Protein AF-A0A7L0Q9Q6-F1 (afdb_monomer_lite)

pLDDT: mean 81.83, std 12.56, range [48.81, 96.56]

Sequence (51 aa):
SGERPYECPDCQNRFHTSSHLFLHQRIHTEERPFCCPNCGKGFKHNCHLVT

Organism: Setophaga kirtlandii (NCBI:txid298831)

Structure (mmCIF, N/CA/C/O backbone):
data_AF-A0A7L0Q9Q6-F1
#
_entry.id   AF-A0A7L0Q9Q6-F1
#
loop_
_atom_site.group_PDB
_atom_site.id
_atom_site.type_symbol
_atom_site.label_atom_id
_atom_site.label_alt_id
_atom_site.label_comp_id
_atom_site.label_asym_id
_atom_site.label_entity_id
_atom_site.label_seq_id
_atom_site.pdbx_PDB_ins_code
_atom_site.Cartn_x
_atom_site.Cartn_y
_atom_site.Cartn_z
_atom_site.occupancy
_atom_site.B_iso_or_equiv
_atom_site.auth_seq_id
_atom_site.auth_comp_id
_atom_site.auth_asym_id
_atom_site.auth_atom_id
_atom_site.pdbx_PDB_model_num
ATOM 1 N N . SER A 1 1 ? 11.689 -12.638 -17.953 1.00 60.47 1 SER A N 1
ATOM 2 C CA . SER A 1 1 ? 12.009 -11.254 -17.544 1.00 60.47 1 SER A CA 1
ATOM 3 C C . SER A 1 1 ? 11.470 -11.033 -16.139 1.00 60.47 1 SER A C 1
ATOM 5 O O . SER A 1 1 ? 10.265 -11.059 -15.943 1.00 60.47 1 SER A O 1
ATOM 7 N N . GLY A 1 2 ? 12.357 -10.938 -15.144 1.00 80.06 2 GLY A N 1
ATOM 8 C CA . GLY A 1 2 ? 12.004 -10.818 -13.718 1.00 80.06 2 GLY A CA 1
ATOM 9 C C . GLY A 1 2 ? 12.125 -9.394 -13.172 1.00 80.06 2 GLY A C 1
ATOM 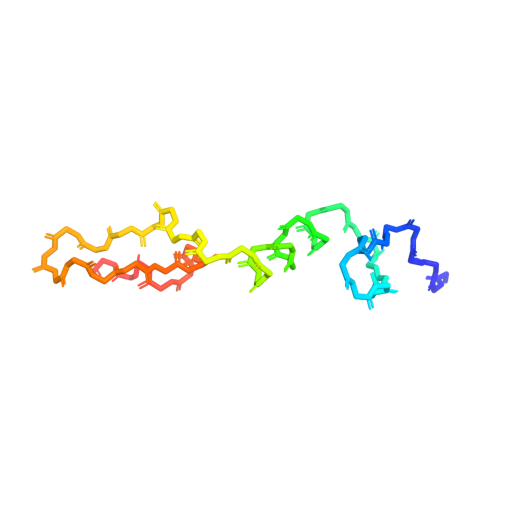10 O O . GLY A 1 2 ? 12.194 -9.209 -11.961 1.00 80.06 2 GLY A O 1
ATOM 11 N N . GLU A 1 3 ? 12.199 -8.392 -14.047 1.00 85.62 3 GLU A N 1
ATOM 12 C CA . GLU A 1 3 ? 12.459 -7.015 -13.639 1.00 85.62 3 GLU A CA 1
ATOM 13 C C . GLU A 1 3 ? 11.262 -6.401 -12.913 1.00 85.62 3 GLU A C 1
ATOM 15 O O . GLU A 1 3 ? 10.110 -6.535 -13.330 1.00 85.62 3 GLU A O 1
ATOM 20 N N . ARG A 1 4 ? 11.557 -5.724 -11.802 1.00 92.06 4 ARG A N 1
ATOM 21 C CA . ARG A 1 4 ? 10.598 -5.024 -10.946 1.00 92.06 4 ARG A CA 1
ATOM 22 C C . ARG A 1 4 ? 10.978 -3.543 -10.898 1.00 92.06 4 ARG A C 1
ATOM 24 O O . ARG A 1 4 ? 11.679 -3.127 -9.974 1.00 92.06 4 ARG A O 1
ATOM 31 N N . PRO A 1 5 ? 10.619 -2.755 -11.923 1.00 94.50 5 PRO A N 1
ATOM 32 C CA . PRO A 1 5 ? 11.118 -1.388 -12.053 1.00 94.50 5 PRO A CA 1
ATOM 33 C C . PRO A 1 5 ? 10.511 -0.428 -11.020 1.00 94.50 5 PRO A C 1
ATOM 35 O O . PRO A 1 5 ? 11.087 0.622 -10.769 1.00 94.50 5 PRO A O 1
ATOM 38 N N . TYR A 1 6 ? 9.385 -0.783 -10.399 1.00 95.75 6 TYR A N 1
ATOM 39 C CA . TYR A 1 6 ? 8.674 0.082 -9.460 1.00 95.75 6 TYR A CA 1
ATOM 40 C C . TYR A 1 6 ? 9.112 -0.203 -8.025 1.00 95.75 6 TYR A C 1
ATOM 42 O O . TYR A 1 6 ? 8.890 -1.306 -7.539 1.00 95.75 6 TYR A O 1
ATOM 50 N N . GLU A 1 7 ? 9.705 0.771 -7.342 1.00 96.56 7 GLU A N 1
ATOM 51 C CA . GLU A 1 7 ? 10.206 0.636 -5.969 1.00 96.56 7 GLU A CA 1
ATOM 52 C C . GLU A 1 7 ? 9.371 1.461 -4.983 1.00 96.56 7 GLU A C 1
ATOM 54 O O . GLU A 1 7 ? 8.960 2.582 -5.278 1.00 96.56 7 GLU A O 1
ATOM 59 N N . CYS A 1 8 ? 9.103 0.892 -3.809 1.00 95.44 8 CYS A N 1
ATOM 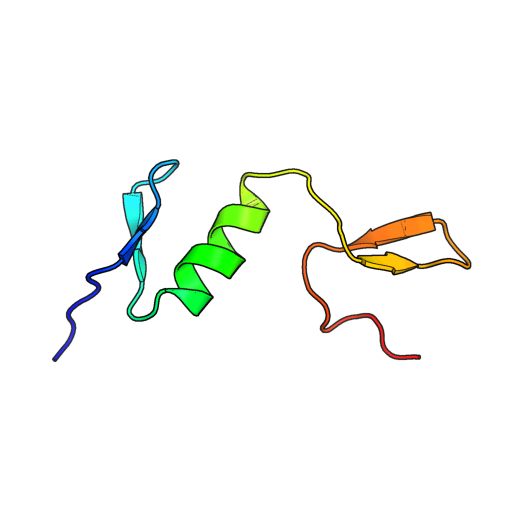60 C CA . CYS A 1 8 ? 8.449 1.587 -2.711 1.00 95.44 8 CYS A CA 1
ATOM 61 C C . CYS A 1 8 ? 9.455 2.468 -1.955 1.00 95.44 8 CYS A C 1
ATOM 63 O O . CYS A 1 8 ? 10.426 1.925 -1.428 1.00 95.44 8 CYS A O 1
ATOM 65 N N . PRO A 1 9 ? 9.213 3.786 -1.825 1.00 93.50 9 PRO A N 1
ATOM 66 C CA . PRO A 1 9 ? 10.140 4.693 -1.146 1.00 93.50 9 PRO A CA 1
ATOM 67 C C . PRO A 1 9 ? 10.246 4.436 0.366 1.00 93.50 9 PRO A C 1
ATOM 69 O O . PRO A 1 9 ? 11.267 4.760 0.962 1.00 93.50 9 PRO A O 1
ATOM 72 N N . ASP A 1 10 ? 9.227 3.827 0.979 1.00 92.81 10 ASP A N 1
ATOM 73 C CA . ASP A 1 10 ? 9.157 3.630 2.433 1.00 92.81 10 ASP A CA 1
ATOM 74 C C . ASP A 1 10 ? 9.840 2.339 2.911 1.00 92.81 10 ASP A C 1
ATOM 76 O O . ASP A 1 10 ? 10.285 2.252 4.052 1.00 92.81 10 ASP A O 1
ATOM 80 N N . CYS A 1 11 ? 9.916 1.308 2.059 1.00 94.50 11 CYS A N 1
ATOM 81 C CA . CYS A 1 11 ? 10.445 -0.008 2.452 1.00 94.50 11 CYS A CA 1
ATOM 82 C C . CYS A 1 11 ? 11.267 -0.728 1.372 1.00 94.50 11 CYS A C 1
ATOM 84 O O . CYS A 1 11 ? 11.578 -1.907 1.531 1.00 94.50 11 CYS A O 1
ATOM 86 N N . GLN A 1 12 ? 11.585 -0.050 0.263 1.00 92.31 12 GLN A N 1
ATOM 87 C CA . GLN A 1 12 ? 12.430 -0.540 -0.840 1.00 92.31 12 GLN A CA 1
ATOM 88 C C . GLN A 1 12 ? 11.923 -1.818 -1.536 1.00 92.31 12 GLN A C 1
ATOM 90 O O . GLN A 1 12 ? 12.619 -2.431 -2.349 1.00 92.31 12 GLN 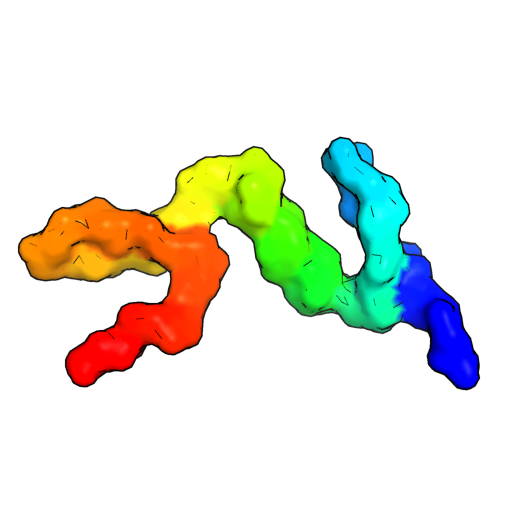A O 1
ATOM 95 N N . ASN A 1 13 ? 10.677 -2.225 -1.270 1.00 94.56 13 ASN A N 1
ATOM 96 C CA . ASN A 1 13 ? 10.050 -3.338 -1.972 1.00 94.56 13 ASN A CA 1
ATOM 97 C C . ASN A 1 13 ? 9.822 -2.990 -3.440 1.00 94.56 13 ASN A C 1
ATOM 99 O O . ASN A 1 13 ? 9.350 -1.902 -3.769 1.00 94.56 13 ASN A O 1
ATOM 103 N N . ARG A 1 14 ? 10.102 -3.953 -4.322 1.00 95.56 14 ARG A N 1
ATOM 104 C CA . ARG A 1 14 ? 9.982 -3.771 -5.769 1.00 95.56 14 ARG A CA 1
ATOM 105 C C . ARG A 1 14 ? 8.792 -4.536 -6.341 1.00 95.56 14 ARG A C 1
ATOM 107 O O . ARG A 1 14 ? 8.528 -5.675 -5.954 1.00 95.56 14 ARG A O 1
ATOM 114 N N . PHE A 1 15 ? 8.124 -3.938 -7.320 1.00 95.00 15 PHE A N 1
ATOM 115 C CA . PHE A 1 15 ? 6.927 -4.447 -7.983 1.00 95.00 15 PHE A CA 1
ATOM 116 C C . PHE A 1 15 ? 7.091 -4.443 -9.504 1.00 95.00 15 PHE A C 1
ATOM 118 O O . PHE A 1 15 ? 7.834 -3.646 -10.076 1.00 95.00 15 PHE A O 1
ATOM 125 N N . HIS A 1 16 ? 6.372 -5.349 -10.167 1.00 94.75 16 HIS A N 1
ATOM 126 C CA . HIS A 1 16 ? 6.351 -5.442 -11.631 1.00 94.75 16 HIS A CA 1
ATOM 127 C C . HIS A 1 16 ? 5.442 -4.399 -12.289 1.00 94.75 16 HIS A C 1
ATOM 129 O O . HIS A 1 16 ? 5.636 -4.085 -13.457 1.00 94.75 16 HIS A O 1
ATOM 135 N N . THR A 1 17 ? 4.459 -3.863 -11.562 1.00 94.12 17 THR A N 1
ATOM 136 C CA . THR A 1 17 ? 3.497 -2.884 -12.079 1.00 94.12 17 THR A CA 1
ATOM 137 C C . THR A 1 17 ? 3.321 -1.728 -11.101 1.00 94.12 17 THR A C 1
ATOM 139 O O . THR A 1 17 ? 3.398 -1.909 -9.881 1.00 94.12 17 THR A O 1
ATOM 142 N N . SER A 1 18 ? 3.033 -0.542 -11.636 1.00 93.25 18 SER A N 1
ATOM 143 C CA . SER A 1 18 ? 2.723 0.647 -10.839 1.00 93.25 18 SER A CA 1
ATOM 144 C C . SER A 1 18 ? 1.464 0.461 -9.990 1.00 93.25 18 SER A C 1
ATOM 146 O O . SER A 1 18 ? 1.429 0.912 -8.852 1.00 93.25 18 SER A O 1
ATOM 148 N N . SER A 1 19 ? 0.456 -0.267 -10.486 1.00 90.81 19 SER A N 1
ATOM 149 C CA . SER A 1 19 ? -0.771 -0.566 -9.737 1.00 90.81 19 SER A CA 1
ATOM 150 C C . SER A 1 19 ? -0.502 -1.366 -8.459 1.00 90.81 19 SER A C 1
ATOM 1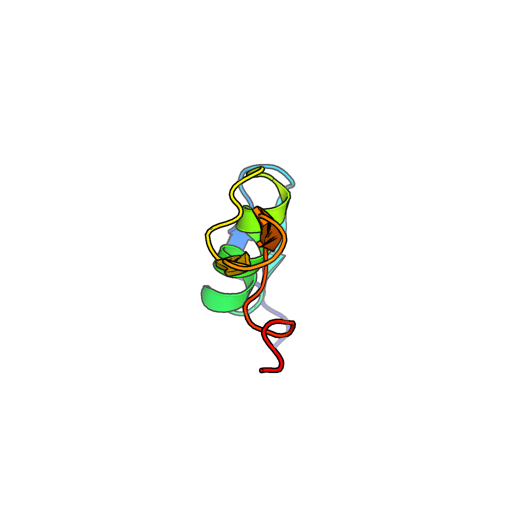52 O O . SER A 1 19 ? -1.115 -1.092 -7.430 1.00 90.81 19 SER A O 1
ATOM 154 N N . HIS A 1 20 ? 0.429 -2.327 -8.490 1.00 91.62 20 HIS A N 1
ATOM 155 C CA . HIS A 1 20 ? 0.811 -3.073 -7.288 1.00 91.62 20 HIS A CA 1
ATOM 156 C C . HIS A 1 20 ? 1.600 -2.211 -6.302 1.00 91.62 20 HIS A C 1
ATOM 158 O O . HIS A 1 20 ? 1.339 -2.298 -5.105 1.00 91.62 20 HIS A O 1
ATOM 164 N N . LEU A 1 21 ? 2.504 -1.352 -6.789 1.00 94.00 21 LEU A N 1
ATOM 165 C CA . LEU A 1 21 ? 3.196 -0.380 -5.940 1.00 94.00 21 LEU A CA 1
ATOM 166 C C . LEU A 1 21 ? 2.197 0.579 -5.269 1.00 94.00 21 LEU A C 1
ATOM 168 O O . LEU A 1 21 ? 2.253 0.769 -4.059 1.00 94.00 21 LEU A O 1
ATOM 172 N N . PHE A 1 22 ? 1.248 1.128 -6.028 1.00 89.38 22 PHE A N 1
ATOM 173 C CA . PHE A 1 22 ? 0.224 2.035 -5.508 1.00 89.38 22 PHE A CA 1
ATOM 174 C C . PHE A 1 22 ? -0.646 1.369 -4.432 1.00 89.38 22 PHE A C 1
ATOM 176 O O . PHE A 1 22 ? -0.877 1.940 -3.370 1.00 89.38 22 PHE A O 1
ATOM 183 N N . LEU A 1 23 ? -1.097 0.129 -4.666 1.00 86.62 23 LEU A N 1
ATOM 184 C CA . LEU A 1 23 ? -1.834 -0.637 -3.655 1.00 86.62 23 LEU A CA 1
ATOM 185 C C . LEU A 1 23 ? -0.978 -0.925 -2.421 1.00 86.62 23 LEU A C 1
ATOM 187 O O . LEU A 1 23 ? -1.477 -0.834 -1.304 1.00 86.62 23 LEU A O 1
ATOM 191 N N . HIS A 1 24 ? 0.298 -1.249 -2.617 1.00 90.50 24 HIS A N 1
ATOM 192 C CA . HIS A 1 24 ? 1.227 -1.481 -1.523 1.00 90.50 24 HIS A CA 1
ATOM 193 C C . HIS A 1 24 ? 1.440 -0.225 -0.674 1.00 90.50 24 HIS A C 1
ATOM 195 O O . HIS A 1 24 ? 1.419 -0.330 0.543 1.00 90.50 24 HIS A O 1
ATOM 201 N N . GLN A 1 25 ? 1.574 0.964 -1.264 1.00 89.44 25 GLN A N 1
ATOM 202 C CA . GLN A 1 25 ? 1.776 2.208 -0.505 1.00 89.44 25 GLN A CA 1
ATOM 203 C C . GLN A 1 25 ? 0.652 2.493 0.501 1.00 89.44 25 GLN A C 1
ATOM 205 O O . GLN A 1 25 ? 0.898 3.062 1.562 1.00 89.44 25 GLN A O 1
ATOM 210 N N . ARG A 1 26 ? -0.563 2.001 0.238 1.00 86.00 26 ARG A N 1
ATOM 211 C CA . ARG A 1 26 ? -1.699 2.107 1.167 1.00 86.00 26 ARG A CA 1
ATOM 212 C C . ARG A 1 26 ? -1.513 1.320 2.461 1.00 86.00 26 ARG A C 1
ATOM 214 O O . ARG A 1 26 ? -2.312 1.484 3.373 1.00 86.00 26 ARG A O 1
ATOM 221 N N . ILE A 1 27 ? -0.517 0.434 2.567 1.00 84.50 27 ILE A N 1
ATOM 222 C CA . ILE A 1 27 ? -0.198 -0.213 3.847 1.00 84.50 27 ILE A CA 1
ATOM 223 C C . ILE A 1 27 ? 0.557 0.737 4.776 1.00 84.50 27 ILE A C 1
ATOM 225 O O . ILE A 1 27 ? 0.346 0.653 5.982 1.00 84.50 27 ILE A O 1
ATOM 229 N N . HIS A 1 28 ? 1.386 1.622 4.213 1.00 88.50 28 HIS A N 1
ATOM 230 C CA . HIS A 1 28 ? 2.182 2.603 4.958 1.00 88.50 28 HIS A CA 1
ATOM 231 C C . HIS A 1 28 ? 1.330 3.790 5.382 1.00 88.50 28 HIS A C 1
ATOM 233 O O . HIS A 1 28 ? 1.537 4.357 6.451 1.00 88.50 28 HIS A O 1
ATOM 239 N N . THR A 1 29 ? 0.320 4.125 4.580 1.00 79.56 29 THR A N 1
ATOM 240 C CA . THR A 1 29 ? -0.693 5.096 4.973 1.00 79.56 29 THR A CA 1
ATOM 241 C C . THR A 1 29 ? -1.785 4.401 5.795 1.00 79.56 29 THR A C 1
ATOM 243 O O . THR A 1 29 ? -2.255 3.310 5.473 1.00 79.56 29 THR A O 1
ATOM 246 N N . GLU A 1 30 ? -2.245 5.018 6.884 1.00 73.19 30 GLU A N 1
ATOM 247 C CA . GLU A 1 30 ? -3.469 4.576 7.578 1.00 73.19 30 GLU A CA 1
ATOM 248 C C . GLU A 1 30 ? -4.741 5.018 6.833 1.00 73.19 30 GLU A C 1
ATOM 250 O O . GLU A 1 30 ? -5.848 4.987 7.375 1.00 73.19 30 GLU A O 1
ATOM 255 N N . GLU A 1 31 ? -4.602 5.406 5.563 1.00 75.56 31 GLU A N 1
ATOM 256 C CA . GLU A 1 31 ? -5.718 5.796 4.725 1.00 75.56 31 GLU A CA 1
ATOM 257 C C . GLU A 1 31 ? -6.641 4.606 4.503 1.00 75.56 31 GLU A C 1
ATOM 259 O O . GLU A 1 31 ? -6.277 3.547 3.979 1.00 75.56 31 GLU A O 1
ATOM 264 N N . ARG A 1 32 ? -7.898 4.814 4.876 1.00 75.75 32 ARG A N 1
ATOM 265 C CA . ARG A 1 32 ? -8.989 3.873 4.672 1.00 75.75 32 ARG A CA 1
ATOM 266 C C . ARG A 1 32 ? -10.065 4.564 3.834 1.00 75.75 32 ARG A C 1
ATOM 268 O O . ARG A 1 32 ? -11.074 4.986 4.384 1.00 75.75 32 ARG A O 1
ATOM 275 N N . PRO A 1 33 ? -9.859 4.700 2.510 1.00 74.38 33 PRO A N 1
ATOM 276 C CA . PRO A 1 33 ? -10.789 5.393 1.615 1.00 74.38 33 PRO A CA 1
ATOM 277 C C . PRO A 1 33 ? -12.150 4.703 1.525 1.00 74.38 33 PRO A C 1
ATOM 279 O O . PRO A 1 33 ? -13.138 5.318 1.142 1.00 74.38 33 PRO A O 1
ATOM 282 N N . PHE A 1 34 ? -12.200 3.406 1.836 1.00 76.81 34 PHE A N 1
ATOM 283 C CA . PHE A 1 34 ? -13.423 2.623 1.792 1.00 76.81 34 PHE A CA 1
ATOM 284 C C . PHE A 1 34 ? -13.984 2.503 3.201 1.00 76.81 34 PHE A C 1
ATOM 286 O O . PHE A 1 34 ? -13.509 1.683 3.979 1.00 76.81 34 PHE A O 1
ATOM 293 N N . CYS A 1 35 ? -14.98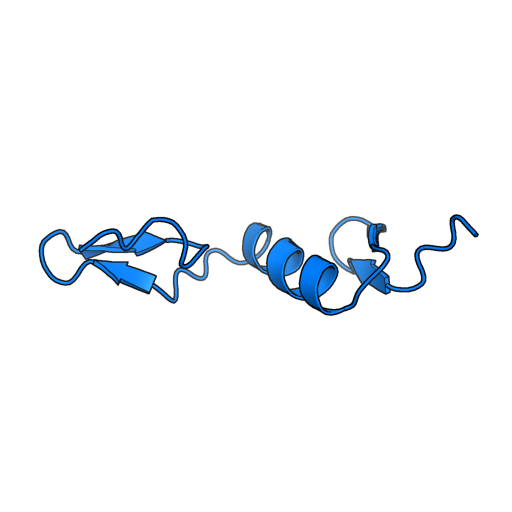7 3.305 3.535 1.00 77.44 35 CYS A N 1
ATOM 294 C CA . CYS A 1 35 ? -15.677 3.216 4.818 1.00 77.44 35 CYS A CA 1
ATOM 295 C C . CYS A 1 35 ? -17.024 2.520 4.643 1.00 77.44 35 CYS A C 1
ATOM 297 O O . CYS A 1 35 ? -17.798 2.872 3.755 1.00 77.44 35 CYS A O 1
ATOM 299 N N . CYS A 1 36 ? -17.321 1.547 5.505 1.00 79.00 36 CYS A N 1
ATOM 300 C CA . CYS A 1 36 ? -18.667 0.993 5.590 1.00 79.00 36 CYS A CA 1
ATOM 301 C C . CYS A 1 36 ? -19.598 2.029 6.246 1.00 79.00 36 CYS A C 1
ATOM 303 O O . CYS A 1 36 ? -19.340 2.410 7.391 1.00 79.00 36 CYS A O 1
ATOM 305 N N . PRO A 1 37 ? -20.686 2.461 5.582 1.00 77.62 37 PRO A N 1
ATOM 306 C CA . PRO A 1 37 ? -21.589 3.475 6.129 1.00 77.62 37 PRO A CA 1
ATOM 307 C C . PRO A 1 37 ? -22.365 2.979 7.358 1.00 77.62 37 PRO A C 1
ATOM 309 O O . PRO A 1 37 ? -22.736 3.780 8.207 1.00 77.62 37 PRO A O 1
ATOM 312 N N . ASN A 1 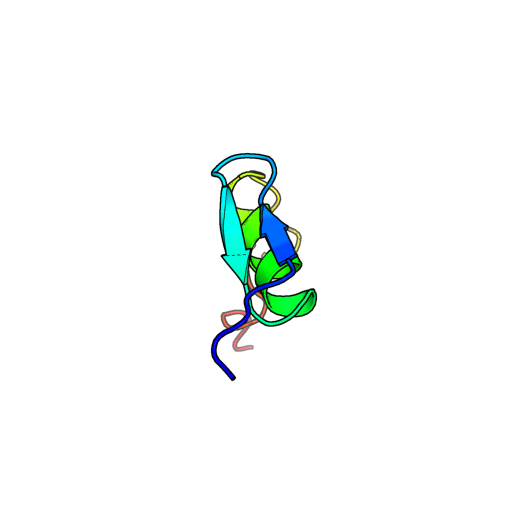38 ? -22.565 1.663 7.488 1.00 78.56 38 ASN A N 1
ATOM 313 C CA . ASN A 1 38 ? -23.365 1.081 8.569 1.00 78.56 38 ASN A CA 1
ATOM 314 C C . ASN A 1 38 ? -22.574 0.871 9.868 1.00 78.56 38 ASN A C 1
ATOM 316 O O . ASN A 1 38 ? -23.140 0.984 10.949 1.00 78.56 38 ASN A O 1
ATOM 320 N N . CYS A 1 39 ? -21.278 0.550 9.786 1.00 83.50 39 CYS A N 1
ATOM 321 C CA . CYS A 1 39 ? -20.449 0.278 10.970 1.00 83.50 39 CYS A CA 1
ATOM 322 C C . CYS A 1 39 ? -19.267 1.242 11.151 1.00 83.50 39 CYS A C 1
ATOM 324 O O . CYS A 1 39 ? -18.518 1.106 12.115 1.00 83.50 39 CYS A O 1
ATOM 326 N N . GLY A 1 40 ? -19.052 2.182 10.224 1.00 74.94 40 GLY A N 1
ATOM 327 C CA . GLY A 1 40 ? -17.962 3.165 10.274 1.00 74.94 40 GLY A CA 1
ATOM 328 C C . GLY A 1 40 ? -16.559 2.581 10.071 1.00 74.94 40 GLY A C 1
ATOM 329 O O . GLY A 1 40 ? -15.566 3.302 10.161 1.00 74.94 40 GLY A O 1
ATOM 330 N N . LYS A 1 41 ? -16.437 1.276 9.800 1.00 79.19 41 LYS A N 1
ATOM 331 C CA . LYS A 1 41 ? -15.138 0.614 9.641 1.00 79.19 41 LYS A CA 1
ATOM 332 C C . LYS A 1 41 ? -14.516 0.976 8.293 1.00 79.19 41 LYS A C 1
ATOM 334 O O . LYS A 1 41 ? -15.123 0.754 7.247 1.00 79.19 41 LYS A O 1
ATOM 339 N N . GLY A 1 42 ? -13.297 1.510 8.335 1.00 76.56 42 GLY A N 1
ATOM 340 C CA . GLY A 1 42 ? -12.494 1.814 7.155 1.00 76.56 42 GLY A CA 1
ATOM 341 C C . GLY A 1 42 ? -11.650 0.624 6.673 1.00 76.56 42 GLY A C 1
ATOM 342 O O . GLY A 1 42 ? -11.091 -0.115 7.486 1.00 76.56 42 GLY A O 1
ATOM 343 N N . PHE A 1 43 ? -11.500 0.478 5.358 1.00 76.19 43 PHE A N 1
ATOM 344 C CA . PHE A 1 43 ? -10.753 -0.579 4.685 1.00 76.19 43 PHE A CA 1
ATOM 345 C C . PHE A 1 43 ? -9.731 -0.006 3.692 1.00 76.19 43 PHE A C 1
ATOM 347 O O . PHE A 1 43 ? -9.976 0.984 2.996 1.00 76.19 43 PHE A O 1
ATOM 354 N N . LYS A 1 44 ? -8.578 -0.682 3.599 1.00 73.25 44 LYS A N 1
ATOM 355 C CA . LYS A 1 44 ? -7.480 -0.348 2.675 1.00 73.25 44 LYS A CA 1
ATOM 356 C C . LYS A 1 44 ? -7.685 -0.922 1.265 1.00 73.25 44 LYS A C 1
ATOM 358 O O . LYS A 1 44 ? -6.985 -0.525 0.352 1.00 73.25 44 LYS A O 1
ATOM 363 N N . HIS A 1 45 ? -8.624 -1.843 1.045 1.00 69.25 45 HIS A N 1
ATOM 364 C CA . HIS A 1 45 ? -8.867 -2.464 -0.265 1.00 69.25 45 HIS A CA 1
ATOM 365 C C . HIS A 1 45 ? -10.374 -2.574 -0.530 1.00 69.25 45 HIS A C 1
ATOM 367 O O . HIS A 1 45 ? -11.147 -2.817 0.393 1.00 69.25 45 HIS A O 1
ATOM 373 N N . ASN A 1 46 ? -10.780 -2.394 -1.792 1.00 66.62 46 ASN A N 1
ATOM 374 C CA . ASN A 1 46 ? -12.184 -2.442 -2.224 1.00 66.62 46 ASN A CA 1
ATOM 375 C C . ASN A 1 46 ? -12.796 -3.855 -2.105 1.00 66.62 46 ASN A C 1
ATOM 377 O O . ASN A 1 46 ? -14.006 -3.983 -1.962 1.00 66.62 46 ASN A O 1
ATOM 381 N N . CYS A 1 47 ? -11.966 -4.905 -2.079 1.00 61.00 47 CYS A N 1
ATOM 382 C CA . CYS A 1 47 ? -12.381 -6.311 -2.157 1.00 61.00 47 CYS A CA 1
ATOM 383 C C . CYS A 1 47 ? -13.222 -6.846 -0.979 1.00 61.00 47 CYS A C 1
ATOM 385 O O . CYS A 1 47 ? -13.610 -8.008 -1.013 1.00 61.00 47 CYS A O 1
ATOM 387 N N . HIS A 1 48 ? -13.519 -6.032 0.039 1.00 55.47 48 HIS A N 1
ATOM 388 C CA . HIS A 1 48 ? -14.355 -6.424 1.182 1.00 55.47 48 HIS A CA 1
ATOM 389 C C . HIS A 1 48 ? -15.648 -5.613 1.336 1.00 55.47 48 HIS A C 1
ATOM 391 O O . HIS A 1 48 ? -16.383 -5.839 2.293 1.00 55.47 48 HIS A O 1
ATOM 397 N N . LEU A 1 49 ? -15.975 -4.716 0.400 1.00 55.72 49 LEU A N 1
ATOM 398 C CA . LEU A 1 49 ? -17.340 -4.193 0.285 1.00 55.72 49 LEU A CA 1
ATOM 399 C C . LEU A 1 49 ? -18.182 -5.199 -0.507 1.00 55.72 49 LEU A C 1
ATOM 401 O O . LEU A 1 49 ? -18.654 -4.913 -1.603 1.00 55.72 49 LEU A O 1
ATOM 405 N N . VAL A 1 50 ? -18.311 -6.414 0.030 1.00 52.91 50 VAL A N 1
ATOM 406 C CA . VAL A 1 50 ? -19.382 -7.312 -0.398 1.00 52.91 50 VAL A CA 1
ATOM 407 C C . VAL A 1 50 ? -20.644 -6.712 0.211 1.00 52.91 50 VAL A C 1
ATOM 409 O O . VAL A 1 50 ? -20.762 -6.638 1.434 1.00 52.91 50 VAL A O 1
ATOM 412 N N . THR A 1 51 ? -21.478 -6.147 -0.655 1.00 48.81 51 THR A N 1
ATOM 413 C CA . THR A 1 51 ? -22.817 -5.632 -0.344 1.00 48.81 51 THR A CA 1
ATOM 414 C C . THR A 1 51 ? -23.667 -6.659 0.379 1.00 48.81 51 THR A C 1
ATOM 416 O O . THR A 1 51 ? -23.603 -7.836 -0.047 1.00 48.81 51 THR A O 1
#

Radius of gyration: 13.82 Å; chains: 1; bounding box: 36×17×28 Å

Foldseek 3Di:
DPDFPDAAPVPRDGHNDPVVSVLVVLVVPPDQVDADPVPRDGDSDPVPPPD

InterPro domains:
  IPR013087 Zinc finger C2H2-type [PF00096] (6-28)
  IPR013087 Zinc finger C2H2-type [PS00028] (8-28)
  IPR013087 Zinc finger C2H2-type [PS50157] (6-33)
  IPR036236 Zinc finger C2H2 superfamily [SSF57667] (1-50)

Secondary structure (DSSP, 8-state):
-----EE-TTT--EESSHHHHHHHHHHHS----EE-TTT--EESSGGG---